Protein AF-A0A2K3M4E7-F1 (afdb_monomer_lite)

Structure (mmCIF, N/CA/C/O backbone):
data_AF-A0A2K3M4E7-F1
#
_entry.id   AF-A0A2K3M4E7-F1
#
loop_
_atom_site.group_PDB
_atom_site.id
_atom_site.type_symbol
_atom_site.label_atom_id
_atom_site.label_alt_id
_atom_site.label_comp_id
_atom_site.label_asym_id
_atom_site.label_entity_id
_atom_site.label_seq_id
_atom_site.pdbx_PDB_ins_code
_atom_site.Cartn_x
_atom_site.Cartn_y
_atom_site.Cartn_z
_atom_site.occupancy
_atom_site.B_iso_or_equiv
_atom_site.auth_seq_id
_atom_site.auth_comp_id
_atom_site.auth_asym_id
_atom_site.auth_atom_id
_atom_site.pdbx_PDB_model_num
ATOM 1 N N . ALA A 1 1 ? 10.862 -12.533 -20.900 1.00 83.69 1 ALA A N 1
ATOM 2 C CA . ALA A 1 1 ? 10.254 -11.642 -19.892 1.00 83.69 1 ALA A CA 1
ATOM 3 C C . ALA A 1 1 ? 10.791 -10.217 -20.028 1.00 83.69 1 ALA A C 1
ATOM 5 O O . ALA A 1 1 ? 9.998 -9.328 -20.303 1.00 83.69 1 ALA A O 1
ATOM 6 N N . GLU A 1 2 ? 12.114 -10.019 -19.972 1.00 90.56 2 GLU A N 1
ATOM 7 C CA . GLU A 1 2 ? 12.791 -8.711 -20.097 1.00 90.56 2 GLU A CA 1
ATOM 8 C C . GLU A 1 2 ? 12.299 -7.850 -21.271 1.00 90.56 2 GLU A C 1
ATOM 10 O O . GLU A 1 2 ? 11.886 -6.721 -21.060 1.00 90.56 2 GLU A O 1
ATOM 15 N N . LYS A 1 3 ? 12.214 -8.398 -22.494 1.00 94.38 3 LYS A N 1
ATOM 16 C CA . LYS A 1 3 ? 11.722 -7.659 -23.678 1.00 94.38 3 LYS A CA 1
ATOM 17 C C . LYS A 1 3 ? 10.288 -7.120 -23.540 1.00 94.38 3 LYS A C 1
ATOM 19 O O . LYS A 1 3 ? 9.933 -6.134 -24.177 1.00 94.38 3 LYS A O 1
ATOM 24 N N . ILE A 1 4 ? 9.442 -7.800 -22.767 1.00 95.06 4 ILE A N 1
ATOM 25 C CA . ILE A 1 4 ? 8.066 -7.352 -22.517 1.00 95.06 4 ILE A CA 1
ATOM 26 C C . ILE A 1 4 ? 8.085 -6.287 -21.418 1.00 95.06 4 ILE A C 1
ATOM 28 O O . ILE A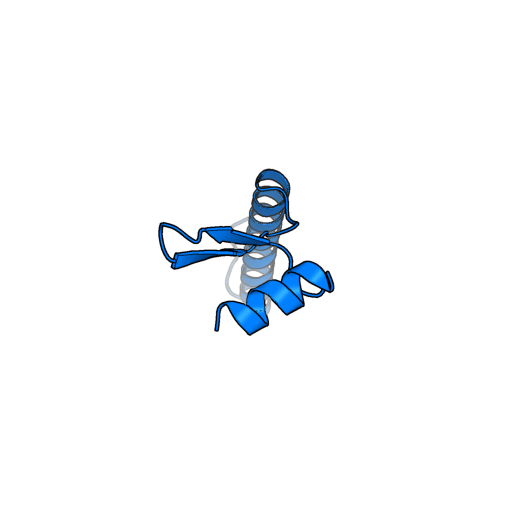 1 4 ? 7.451 -5.253 -21.583 1.00 95.06 4 ILE A O 1
ATOM 32 N N . ALA A 1 5 ? 8.855 -6.502 -20.347 1.00 93.56 5 ALA A N 1
ATOM 33 C CA . ALA A 1 5 ? 9.032 -5.529 -19.270 1.00 93.56 5 ALA A CA 1
ATOM 34 C C . ALA A 1 5 ? 9.624 -4.205 -19.774 1.00 93.56 5 ALA A C 1
ATOM 36 O O . ALA A 1 5 ? 9.065 -3.150 -19.501 1.00 93.56 5 ALA A O 1
ATOM 37 N N . SER A 1 6 ? 10.671 -4.252 -20.602 1.00 94.12 6 SER A N 1
ATOM 38 C CA . SER A 1 6 ? 11.292 -3.057 -21.179 1.00 94.12 6 SER A CA 1
ATOM 39 C C . SER A 1 6 ? 10.321 -2.274 -22.056 1.00 94.12 6 SER A C 1
ATOM 41 O O . SER A 1 6 ? 10.285 -1.049 -21.998 1.00 94.12 6 SER A O 1
ATOM 43 N N . ARG A 1 7 ? 9.477 -2.976 -22.821 1.00 97.00 7 ARG A N 1
ATOM 44 C CA . ARG A 1 7 ? 8.407 -2.352 -23.599 1.00 97.00 7 ARG A CA 1
ATOM 45 C C . ARG A 1 7 ? 7.352 -1.706 -22.701 1.00 97.00 7 ARG A C 1
ATOM 47 O O . ARG A 1 7 ? 6.914 -0.608 -23.008 1.00 97.00 7 ARG A O 1
ATOM 54 N N . MET A 1 8 ? 6.947 -2.359 -21.614 1.00 96.31 8 MET A N 1
ATOM 55 C CA . MET A 1 8 ? 5.956 -1.804 -20.684 1.00 96.31 8 MET A CA 1
ATOM 56 C C . MET A 1 8 ? 6.480 -0.570 -19.943 1.00 96.31 8 MET A C 1
ATOM 58 O O . MET A 1 8 ? 5.725 0.385 -19.791 1.00 96.31 8 MET A O 1
ATOM 62 N N . ILE A 1 9 ? 7.758 -0.568 -19.549 1.00 94.31 9 ILE A N 1
ATOM 63 C CA . ILE A 1 9 ? 8.424 0.594 -18.941 1.00 94.31 9 ILE A CA 1
ATOM 64 C C . ILE A 1 9 ? 8.545 1.734 -19.961 1.00 94.31 9 ILE A C 1
ATOM 66 O O . ILE A 1 9 ? 8.187 2.868 -19.666 1.00 94.31 9 ILE A O 1
ATOM 70 N N . TYR A 1 10 ? 8.963 1.435 -21.196 1.00 95.44 10 TYR A N 1
ATOM 71 C CA . TYR A 1 10 ? 9.056 2.433 -22.270 1.00 95.44 10 TYR A CA 1
ATOM 72 C C . TYR A 1 10 ? 7.698 3.049 -22.643 1.00 95.44 10 TYR A C 1
ATOM 74 O O . TYR A 1 10 ? 7.616 4.238 -22.938 1.00 95.44 10 TYR A O 1
ATOM 82 N N . GLU A 1 11 ? 6.630 2.247 -22.633 1.00 97.50 11 GLU A N 1
ATOM 83 C CA . GLU A 1 11 ? 5.253 2.696 -22.881 1.00 97.50 11 GLU A CA 1
ATOM 84 C C . GLU A 1 11 ? 4.621 3.409 -21.664 1.00 97.50 11 GLU A C 1
ATOM 86 O O . GLU A 1 11 ? 3.442 3.747 -21.720 1.00 97.50 11 GLU A O 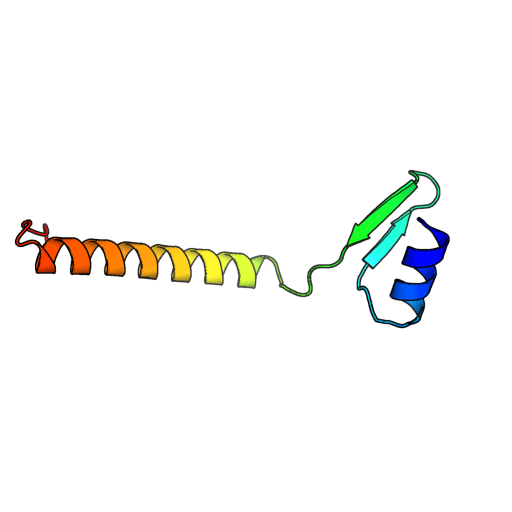1
ATOM 91 N N . ASP A 1 12 ? 5.365 3.614 -20.570 1.00 92.69 12 ASP A N 1
ATOM 92 C CA . ASP A 1 12 ? 4.897 4.179 -19.293 1.00 92.69 12 ASP A CA 1
ATOM 93 C C . ASP A 1 12 ? 3.730 3.414 -18.639 1.00 92.69 12 ASP A C 1
ATOM 95 O O . ASP A 1 12 ? 2.978 3.929 -17.814 1.00 92.69 12 ASP A O 1
ATOM 99 N N . ARG A 1 13 ? 3.568 2.138 -19.002 1.00 94.50 13 ARG A N 1
ATOM 100 C CA . ARG A 1 13 ? 2.522 1.239 -18.485 1.00 94.50 13 ARG A CA 1
ATOM 101 C C . ARG A 1 13 ? 2.968 0.461 -17.248 1.00 94.50 13 ARG A C 1
ATOM 103 O O . ARG A 1 13 ? 2.184 -0.303 -16.691 1.00 94.50 13 ARG A O 1
ATOM 110 N N . MET A 1 14 ? 4.232 0.606 -16.868 1.00 93.12 14 MET A N 1
ATOM 111 C CA . MET A 1 14 ? 4.875 -0.044 -15.733 1.00 93.12 14 MET A CA 1
ATOM 112 C C . MET A 1 14 ? 5.980 0.880 -15.223 1.00 93.12 14 MET A C 1
ATOM 114 O O . MET A 1 14 ? 6.885 1.206 -15.985 1.00 93.12 14 MET A O 1
ATOM 118 N N . LYS A 1 15 ? 5.909 1.294 -13.956 1.00 93.75 15 LYS A N 1
ATOM 119 C CA . LYS A 1 15 ? 6.961 2.087 -13.307 1.00 93.75 15 LYS A CA 1
ATOM 120 C C . LYS A 1 15 ? 8.032 1.154 -12.749 1.00 93.75 15 LYS A C 1
ATOM 122 O O . LYS A 1 15 ? 7.706 0.102 -12.193 1.00 93.75 15 LYS A O 1
ATOM 127 N N . GLY A 1 16 ? 9.295 1.498 -12.958 1.00 92.88 16 GLY A N 1
ATOM 128 C CA . GLY A 1 16 ? 10.412 0.645 -12.581 1.00 92.88 16 GLY A CA 1
ATOM 129 C C . GLY A 1 16 ? 11.607 0.714 -13.524 1.00 92.88 16 GLY A C 1
ATOM 130 O O . GLY A 1 16 ? 11.626 1.445 -14.517 1.00 92.88 16 GLY A O 1
ATOM 131 N N . SER A 1 17 ? 12.606 -0.114 -13.230 1.00 94.19 17 SER A N 1
ATOM 132 C CA . SER A 1 17 ? 13.859 -0.218 -13.979 1.00 94.19 17 SER A CA 1
ATOM 133 C C . SER A 1 17 ? 14.342 -1.668 -14.098 1.00 94.19 17 SER A C 1
ATOM 135 O O . SER A 1 17 ? 13.907 -2.556 -13.362 1.00 94.19 17 SER A O 1
ATOM 137 N N . ILE A 1 18 ? 15.218 -1.927 -15.074 1.00 95.06 18 ILE A N 1
ATOM 138 C CA . ILE A 1 18 ? 15.803 -3.250 -15.330 1.00 95.06 18 ILE A CA 1
ATOM 139 C C . 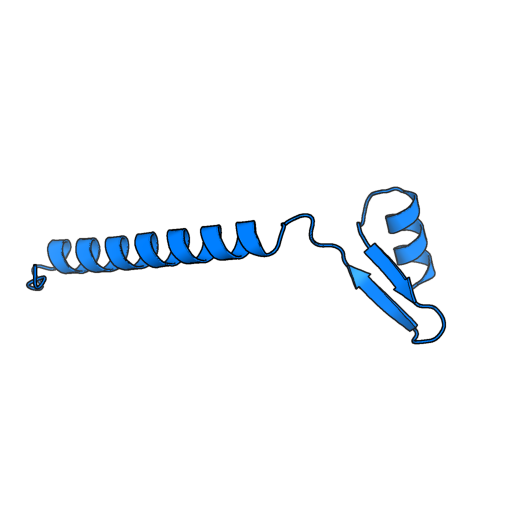ILE A 1 18 ? 17.303 -3.178 -15.049 1.00 95.06 18 ILE A C 1
ATOM 141 O O . ILE A 1 18 ? 18.012 -2.427 -15.720 1.00 95.06 18 ILE A O 1
ATOM 145 N N . ASP A 1 19 ? 17.779 -3.996 -14.111 1.00 95.19 19 ASP A N 1
ATOM 146 C CA . ASP A 1 19 ? 19.198 -4.300 -13.948 1.00 95.19 19 ASP A CA 1
ATOM 147 C C . ASP A 1 19 ? 19.555 -5.498 -14.837 1.00 95.19 19 ASP A C 1
AT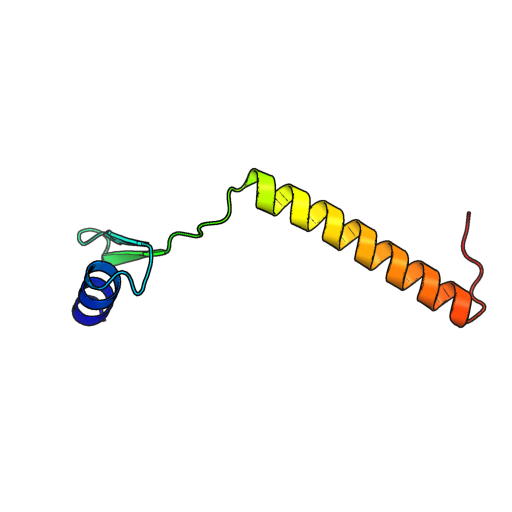OM 149 O O . ASP A 1 19 ? 19.144 -6.637 -14.598 1.00 95.19 19 ASP A O 1
ATOM 153 N N . GLN A 1 20 ? 20.317 -5.237 -15.897 1.00 90.75 20 GLN A N 1
ATOM 154 C CA . GLN A 1 20 ? 20.714 -6.258 -16.862 1.00 90.75 20 GLN A CA 1
ATOM 155 C C . GLN A 1 20 ? 21.915 -7.103 -16.397 1.00 90.75 20 GLN A C 1
ATOM 157 O O . GLN A 1 20 ? 22.114 -8.199 -16.919 1.00 90.75 20 GLN A O 1
ATOM 162 N N . VAL A 1 21 ? 22.710 -6.624 -15.433 1.00 95.31 21 VAL A N 1
ATOM 163 C CA . VAL A 1 21 ? 23.856 -7.367 -14.883 1.00 95.31 21 VAL A CA 1
ATOM 164 C C . VAL A 1 21 ? 23.361 -8.434 -13.914 1.00 95.31 21 VAL A C 1
ATOM 166 O O . VAL A 1 21 ? 23.785 -9.586 -13.997 1.00 95.31 21 VAL A O 1
ATOM 169 N N . GLU A 1 22 ? 22.430 -8.063 -13.037 1.00 93.56 22 GLU A N 1
ATOM 170 C CA . GLU A 1 22 ? 21.846 -8.969 -12.042 1.00 93.56 22 GLU A CA 1
ATOM 171 C C . GLU A 1 22 ? 20.598 -9.707 -12.554 1.00 93.56 22 GLU A C 1
ATOM 173 O O . GLU A 1 22 ? 20.122 -10.646 -11.916 1.00 93.56 22 GLU A O 1
ATOM 178 N N . ALA A 1 23 ? 20.087 -9.323 -13.730 1.00 91.12 23 ALA A N 1
ATOM 179 C CA . ALA A 1 23 ? 18.840 -9.821 -14.316 1.00 91.12 23 ALA A CA 1
ATOM 180 C C . ALA A 1 23 ? 17.616 -9.622 -13.393 1.00 91.12 23 ALA A C 1
ATOM 182 O O . ALA A 1 23 ? 16.724 -10.475 -13.326 1.00 91.12 23 ALA A O 1
ATOM 183 N N . ILE A 1 24 ? 17.567 -8.476 -12.702 1.00 94.69 24 ILE A N 1
ATOM 184 C CA . ILE A 1 24 ? 16.516 -8.084 -11.751 1.00 94.69 24 ILE A CA 1
ATOM 185 C C . ILE A 1 24 ? 15.665 -6.953 -12.340 1.00 94.69 24 ILE A C 1
ATOM 187 O O . ILE A 1 24 ? 16.149 -6.084 -13.061 1.00 94.69 24 ILE A O 1
ATOM 191 N N . ILE A 1 25 ? 14.366 -6.962 -12.030 1.00 93.25 25 ILE A N 1
ATOM 192 C CA . ILE A 1 25 ? 13.445 -5.864 -12.344 1.00 93.25 25 ILE A CA 1
ATOM 193 C C . ILE A 1 25 ? 13.045 -5.203 -11.026 1.00 93.25 25 ILE A C 1
ATOM 195 O O . ILE A 1 25 ? 12.474 -5.863 -10.156 1.00 93.25 25 ILE A O 1
ATOM 199 N N . HIS A 1 26 ? 13.327 -3.910 -10.899 1.00 92.94 26 HIS A N 1
ATOM 200 C CA . HIS A 1 26 ? 12.853 -3.080 -9.799 1.00 92.94 26 HIS A CA 1
ATOM 201 C C . HIS A 1 26 ? 11.521 -2.461 -10.202 1.00 92.94 26 HIS A C 1
ATOM 203 O O . HIS A 1 26 ? 11.432 -1.839 -11.257 1.00 92.94 26 HIS A O 1
ATOM 209 N N . PHE A 1 27 ? 10.493 -2.646 -9.381 1.00 93.31 27 PHE A N 1
ATOM 210 C CA . PHE A 1 27 ? 9.215 -1.965 -9.550 1.00 93.31 27 PHE A CA 1
ATOM 211 C C . PHE A 1 27 ? 9.186 -0.766 -8.621 1.00 93.31 27 PHE A C 1
ATOM 213 O O . PHE A 1 27 ? 9.456 -0.916 -7.428 1.00 93.31 27 PHE A O 1
ATOM 220 N N . ASP A 1 28 ? 8.848 0.390 -9.175 1.00 88.94 28 ASP A N 1
ATOM 221 C CA . ASP A 1 28 ? 8.676 1.587 -8.369 1.00 88.94 28 ASP A CA 1
ATOM 222 C C . ASP A 1 28 ? 7.269 1.575 -7.765 1.00 88.94 28 ASP A C 1
ATOM 224 O O . ASP A 1 28 ? 6.286 1.238 -8.434 1.00 88.94 28 ASP A O 1
ATOM 228 N N . ASP A 1 29 ? 7.190 1.926 -6.487 1.00 82.25 29 ASP A N 1
ATOM 229 C CA . ASP A 1 29 ? 5.944 2.271 -5.815 1.00 82.25 29 ASP A CA 1
ATOM 230 C C . ASP A 1 29 ? 5.910 3.798 -5.723 1.00 82.25 29 ASP A C 1
ATOM 232 O O . ASP A 1 29 ? 6.834 4.407 -5.183 1.00 82.25 29 ASP A O 1
ATOM 236 N N . ASP A 1 30 ? 4.865 4.420 -6.270 1.00 77.00 30 ASP A N 1
ATOM 237 C CA . ASP A 1 30 ? 4.698 5.879 -6.233 1.00 77.00 30 ASP A CA 1
ATOM 238 C C . ASP A 1 30 ? 4.401 6.387 -4.806 1.00 77.00 30 ASP A C 1
ATOM 240 O O . ASP A 1 30 ? 4.333 7.595 -4.567 1.00 77.00 30 ASP A O 1
ATOM 244 N N . THR A 1 31 ? 4.200 5.481 -3.844 1.00 78.75 31 THR A N 1
ATOM 245 C CA . THR A 1 31 ? 3.904 5.833 -2.458 1.00 78.75 31 THR A CA 1
ATOM 246 C C . THR A 1 31 ? 5.185 6.140 -1.685 1.00 78.75 31 THR A C 1
ATOM 248 O O . THR A 1 31 ? 5.994 5.254 -1.411 1.00 78.75 31 THR A O 1
ATOM 251 N N . GLU A 1 32 ? 5.340 7.390 -1.247 1.00 87.19 32 GLU A N 1
ATOM 252 C CA . GLU A 1 32 ? 6.415 7.772 -0.328 1.00 87.19 32 GLU A CA 1
ATOM 253 C C . GLU A 1 32 ? 6.354 6.943 0.968 1.00 87.19 32 GLU A C 1
ATOM 255 O O . GLU A 1 32 ? 5.288 6.770 1.566 1.00 87.19 32 GLU A O 1
ATOM 260 N N . GLU A 1 33 ? 7.506 6.464 1.450 1.00 88.81 33 GLU A N 1
ATOM 261 C CA . GLU A 1 33 ? 7.578 5.561 2.610 1.00 88.81 33 GLU A CA 1
ATOM 262 C C . GLU A 1 33 ? 6.921 6.146 3.871 1.00 88.81 33 GLU A C 1
ATOM 264 O O 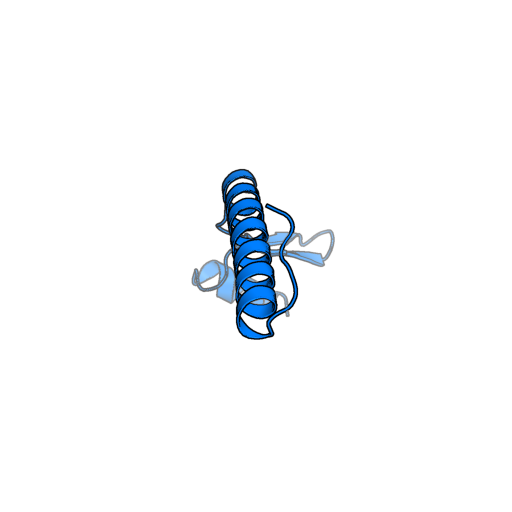. GLU A 1 33 ? 6.224 5.435 4.597 1.00 88.81 33 GLU A O 1
ATOM 269 N N . LEU A 1 34 ? 7.091 7.452 4.109 1.00 92.88 34 LEU A N 1
ATOM 270 C CA . LEU A 1 34 ? 6.466 8.148 5.238 1.00 92.88 34 LEU A CA 1
ATOM 271 C C . LEU A 1 34 ? 4.943 8.217 5.095 1.00 92.88 34 LEU A C 1
ATOM 273 O O . LEU A 1 34 ? 4.228 7.951 6.057 1.00 92.88 34 LEU A O 1
ATOM 277 N N . GLN A 1 35 ? 4.435 8.482 3.889 1.00 92.69 35 GLN A N 1
ATOM 278 C CA . GLN A 1 35 ? 2.993 8.480 3.637 1.00 92.69 35 GLN A CA 1
ATOM 279 C C . GLN A 1 35 ? 2.401 7.082 3.840 1.00 92.69 35 GLN A C 1
ATOM 281 O O . GLN A 1 35 ? 1.324 6.934 4.418 1.00 92.69 35 GLN A O 1
ATOM 286 N N . ARG A 1 36 ? 3.118 6.036 3.411 1.00 92.50 36 ARG A N 1
ATOM 287 C CA . ARG A 1 36 ? 2.722 4.645 3.653 1.00 92.50 36 ARG A CA 1
ATOM 288 C C . ARG A 1 36 ? 2.690 4.320 5.146 1.00 92.50 36 ARG A C 1
ATOM 290 O O . ARG A 1 36 ? 1.775 3.630 5.597 1.00 92.50 36 ARG A O 1
ATOM 297 N N . TRP A 1 37 ? 3.661 4.808 5.913 1.00 95.81 37 TRP A N 1
ATOM 298 C CA . TRP A 1 37 ? 3.680 4.646 7.365 1.00 95.81 37 TRP A CA 1
ATOM 299 C C . TRP A 1 37 ? 2.478 5.329 8.031 1.00 95.81 37 TRP A C 1
ATOM 301 O O . TRP A 1 37 ? 1.778 4.690 8.820 1.00 95.81 37 TRP A O 1
ATOM 311 N N . ASP A 1 38 ? 2.164 6.567 7.648 1.00 96.50 38 ASP A N 1
ATOM 312 C CA . ASP A 1 38 ? 0.991 7.284 8.161 1.00 96.50 38 ASP A CA 1
ATOM 313 C C . ASP A 1 38 ? -0.312 6.534 7.847 1.00 96.50 38 ASP A C 1
ATOM 315 O O . ASP A 1 38 ? -1.164 6.350 8.721 1.00 96.50 38 ASP A O 1
ATOM 319 N N . GLN A 1 39 ? -0.452 6.014 6.624 1.00 96.38 39 GLN A N 1
ATOM 320 C CA . GLN A 1 39 ? -1.603 5.193 6.236 1.00 96.38 39 GLN A CA 1
ATOM 321 C C . GLN A 1 39 ? -1.720 3.918 7.080 1.00 96.38 39 GLN A C 1
ATOM 323 O O . GLN A 1 39 ? -2.830 3.520 7.439 1.00 96.38 39 GLN A O 1
ATOM 328 N N . GLN A 1 40 ? -0.599 3.282 7.435 1.00 97.38 40 GLN A N 1
ATOM 329 C CA . GLN A 1 40 ? -0.603 2.112 8.316 1.00 97.38 40 GLN A CA 1
ATOM 330 C C . GLN A 1 40 ? -1.052 2.462 9.737 1.00 97.38 40 GLN A C 1
ATOM 332 O O . GLN A 1 40 ? -1.829 1.706 10.322 1.00 97.38 40 GLN A O 1
ATOM 337 N N . ILE A 1 41 ? -0.620 3.607 10.280 1.00 98.19 41 ILE A N 1
ATOM 338 C CA . ILE A 1 41 ? -1.086 4.092 11.587 1.00 98.19 41 ILE A CA 1
ATOM 339 C C . ILE A 1 41 ? -2.600 4.316 11.552 1.00 98.19 41 ILE A C 1
ATOM 341 O O . ILE A 1 41 ? -3.319 3.817 12.419 1.00 98.19 41 ILE A O 1
ATOM 345 N N . VAL A 1 42 ? -3.098 5.022 10.533 1.00 98.19 42 VAL A N 1
ATOM 346 C CA . VAL A 1 42 ? -4.536 5.283 10.370 1.00 98.19 42 VAL A CA 1
ATOM 347 C C . VAL A 1 42 ? -5.317 3.974 10.248 1.00 98.19 42 VAL A C 1
ATOM 349 O O . VAL A 1 42 ? -6.325 3.795 10.932 1.00 98.19 42 VAL A O 1
ATOM 352 N N . GLY A 1 43 ? -4.834 3.036 9.430 1.00 98.19 43 GLY A N 1
ATOM 353 C CA . GLY A 1 43 ? -5.456 1.725 9.251 1.00 98.19 43 GLY A CA 1
ATOM 354 C C . GLY A 1 43 ? -5.522 0.915 10.546 1.00 98.19 43 GLY A C 1
ATOM 355 O O . GLY A 1 43 ? -6.552 0.308 10.836 1.00 98.19 43 GLY A O 1
ATOM 356 N N . LEU A 1 44 ? -4.465 0.950 11.362 1.00 98.44 44 LEU A N 1
ATOM 357 C CA . LEU A 1 44 ? -4.445 0.295 12.670 1.00 98.44 44 LEU A CA 1
ATOM 358 C C . LEU A 1 44 ? -5.478 0.907 13.624 1.00 98.44 44 LEU A C 1
ATOM 360 O O . LEU A 1 44 ? -6.231 0.173 14.263 1.00 98.44 44 LEU A O 1
ATOM 364 N N . C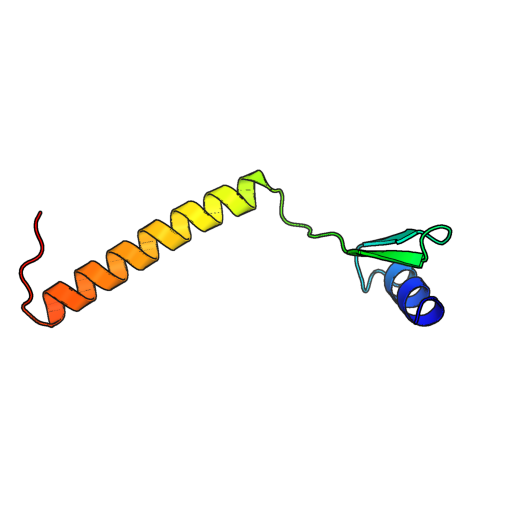YS A 1 45 ? -5.533 2.237 13.703 1.00 98.31 45 CYS A N 1
ATOM 365 C CA . CYS A 1 45 ? -6.506 2.941 14.537 1.00 98.31 45 CYS A CA 1
ATOM 366 C C . CYS A 1 45 ? -7.945 2.627 14.111 1.00 98.31 45 CYS A C 1
ATOM 368 O O . CYS A 1 45 ? -8.796 2.372 14.962 1.00 98.31 45 CYS A O 1
ATOM 370 N N . GLN A 1 46 ? -8.214 2.585 12.803 1.00 98.44 46 GLN A N 1
ATOM 371 C CA . GLN A 1 46 ? -9.532 2.222 12.290 1.00 98.44 46 GLN A CA 1
ATOM 372 C C . GLN A 1 46 ? -9.893 0.776 12.643 1.00 98.44 46 GLN A C 1
ATOM 374 O O . GLN A 1 46 ? -10.981 0.529 13.156 1.00 98.44 46 GLN A O 1
ATOM 379 N N . ALA A 1 47 ? -8.969 -0.167 12.449 1.00 98.25 47 ALA A N 1
ATOM 380 C CA . ALA A 1 47 ? -9.196 -1.566 12.793 1.00 98.25 47 ALA A CA 1
ATOM 381 C C . ALA A 1 47 ? -9.474 -1.750 14.293 1.00 98.25 47 ALA A C 1
ATOM 383 O O . ALA A 1 47 ? -10.343 -2.535 14.672 1.00 98.25 47 ALA A O 1
ATOM 384 N N . LEU A 1 48 ? -8.770 -1.007 15.153 1.00 97.31 48 LEU A N 1
ATOM 385 C CA . LEU A 1 48 ? -9.033 -1.010 16.590 1.00 97.31 48 LEU A CA 1
ATOM 386 C C . LEU A 1 48 ? -10.448 -0.503 16.897 1.00 97.31 48 LEU A C 1
ATOM 388 O O . LEU A 1 48 ? -11.173 -1.160 17.643 1.00 97.31 48 LEU A O 1
ATOM 392 N N . ASN A 1 49 ? -10.859 0.614 16.296 1.00 96.31 49 ASN A N 1
ATOM 393 C CA . ASN A 1 49 ? -12.210 1.152 16.468 1.00 96.31 49 ASN A CA 1
ATOM 394 C C . ASN A 1 49 ? -13.281 0.145 16.026 1.00 96.31 49 ASN A C 1
ATOM 396 O O . ASN A 1 49 ? -14.232 -0.100 16.766 1.00 96.31 49 ASN A O 1
ATOM 400 N N . ASP A 1 50 ? -13.090 -0.517 14.884 1.00 97.38 50 ASP A N 1
ATOM 401 C CA . ASP A 1 50 ? -14.030 -1.521 14.375 1.00 97.38 50 ASP A CA 1
ATOM 402 C C . ASP A 1 50 ? -14.179 -2.713 15.342 1.00 97.38 50 ASP A C 1
ATOM 404 O O . ASP A 1 50 ? -15.277 -3.256 15.526 1.00 97.38 50 ASP A O 1
ATOM 408 N N . VAL A 1 51 ? -13.083 -3.121 15.996 1.00 96.19 51 VAL A N 1
ATOM 409 C CA . VAL A 1 51 ? -13.100 -4.162 17.036 1.00 96.19 51 VAL A CA 1
ATOM 410 C C . VAL A 1 51 ? -13.886 -3.695 18.260 1.00 96.19 51 VAL A C 1
ATOM 412 O O . VAL A 1 51 ? -14.754 -4.437 18.729 1.00 96.19 51 VAL A O 1
ATOM 415 N N . LEU A 1 52 ? -13.630 -2.482 18.757 1.00 95.31 52 LEU A N 1
ATOM 416 C CA . LEU A 1 52 ? -14.332 -1.916 19.915 1.00 95.31 52 LEU A CA 1
ATOM 417 C C . LEU A 1 52 ? -15.839 -1.786 19.647 1.00 95.31 52 LEU A C 1
ATOM 419 O O . LEU A 1 52 ? -16.653 -2.216 20.467 1.00 95.31 52 LEU A O 1
ATOM 423 N N . ASP A 1 53 ? -16.219 -1.309 18.463 1.00 95.25 53 ASP A N 1
ATOM 424 C CA . ASP A 1 53 ? -17.616 -1.217 18.032 1.00 95.25 53 ASP A CA 1
ATOM 425 C C . ASP A 1 53 ? -18.281 -2.598 17.939 1.00 95.25 53 ASP A C 1
ATOM 427 O O . ASP A 1 53 ? -19.443 -2.779 18.320 1.00 95.25 53 ASP A O 1
ATOM 431 N N . SER A 1 54 ? -17.557 -3.604 17.442 1.00 96.25 54 SER A N 1
ATOM 432 C CA . SER A 1 54 ? -18.033 -4.991 17.368 1.00 96.25 54 SER A CA 1
ATOM 433 C C . SER A 1 54 ? -18.235 -5.602 18.757 1.00 96.25 54 SER A C 1
ATOM 435 O O . SER A 1 54 ? -19.229 -6.295 18.992 1.00 96.25 54 SER A O 1
ATOM 437 N N . MET A 1 55 ? -17.327 -5.322 19.695 1.00 95.19 55 MET A N 1
ATOM 438 C CA . MET A 1 55 ? -17.447 -5.737 21.094 1.00 95.19 55 MET A CA 1
ATOM 439 C C . MET A 1 55 ? -18.670 -5.100 21.755 1.00 95.19 55 MET A C 1
ATOM 441 O O . MET A 1 55 ? -19.492 -5.822 22.326 1.00 95.19 55 MET A O 1
ATOM 445 N N . ALA A 1 56 ? -18.847 -3.786 21.595 1.00 93.44 56 ALA A N 1
ATOM 446 C CA . ALA A 1 56 ? -19.992 -3.054 22.128 1.00 93.44 56 ALA A CA 1
ATOM 447 C C . ALA A 1 56 ? -21.325 -3.596 21.580 1.00 93.44 56 ALA A C 1
ATOM 449 O O . ALA A 1 56 ? -22.243 -3.881 22.351 1.00 93.44 56 ALA A O 1
ATOM 450 N N . LYS A 1 57 ? -21.417 -3.847 20.264 1.00 94.75 57 LYS A N 1
ATOM 451 C CA . LYS A 1 57 ? -22.602 -4.464 19.627 1.00 94.75 57 LYS A CA 1
ATOM 452 C C . LYS A 1 57 ? -22.925 -5.856 20.172 1.00 94.75 57 LYS A C 1
ATOM 454 O O . LYS A 1 57 ? -24.087 -6.250 20.190 1.00 94.75 57 LYS A O 1
ATOM 459 N N . LYS A 1 58 ? -21.910 -6.607 20.604 1.00 95.94 58 LYS A N 1
ATOM 460 C CA . LYS A 1 58 ? -22.058 -7.947 21.192 1.00 95.94 58 LYS A CA 1
ATOM 461 C C . LYS A 1 58 ? -22.305 -7.922 22.704 1.00 95.94 58 LYS A C 1
ATOM 463 O O . LYS A 1 58 ? -22.393 -8.988 23.306 1.00 95.94 58 LYS A O 1
ATOM 468 N N . GLY A 1 59 ? -22.410 -6.741 23.318 1.00 91.94 59 GLY A N 1
ATOM 469 C CA . GLY A 1 59 ? -22.582 -6.597 24.765 1.00 91.94 59 GLY A CA 1
ATOM 470 C C . GLY A 1 59 ? -21.346 -7.006 25.571 1.00 91.94 59 GLY A C 1
ATOM 471 O O . GLY A 1 59 ? -21.460 -7.282 26.763 1.00 91.94 59 GLY A O 1
ATOM 472 N N . ILE A 1 60 ? -20.173 -7.074 24.932 1.00 93.12 60 ILE A N 1
ATOM 473 C CA . ILE A 1 60 ? -18.904 -7.312 25.620 1.00 93.12 60 ILE A CA 1
ATOM 474 C C . ILE A 1 60 ? -18.476 -5.978 26.247 1.00 93.12 60 ILE A C 1
ATOM 476 O O . ILE A 1 60 ? -18.422 -4.976 25.530 1.00 93.12 60 ILE A O 1
ATOM 480 N N . PRO A 1 61 ? -18.173 -5.930 27.556 1.00 87.12 61 PRO A N 1
ATOM 481 C CA . PRO A 1 61 ? -17.743 -4.698 28.202 1.00 87.12 61 PRO A CA 1
ATOM 482 C C . PRO A 1 61 ? -16.428 -4.213 27.586 1.00 87.12 61 PRO A C 1
ATOM 484 O O . PRO A 1 61 ? -15.439 -4.947 27.545 1.00 87.12 61 PRO A O 1
ATOM 487 N N . VAL A 1 62 ? -16.434 -2.972 27.108 1.00 82.88 62 VAL A N 1
ATOM 488 C CA . VAL A 1 62 ? -15.243 -2.293 26.598 1.00 82.88 62 VAL A CA 1
ATOM 489 C C . VAL A 1 62 ? -14.624 -1.505 27.756 1.00 82.88 62 VAL A C 1
ATOM 491 O O . VAL A 1 62 ? -15.316 -0.657 28.323 1.00 82.88 62 VAL A O 1
ATOM 494 N N . PRO A 1 63 ? -13.368 -1.783 28.152 1.00 71.81 63 PRO A N 1
ATOM 495 C CA . PRO A 1 63 ? -12.669 -0.949 29.117 1.00 71.81 63 PRO A CA 1
ATOM 496 C C . PRO A 1 63 ? -12.392 0.412 28.464 1.00 71.81 63 PRO A C 1
ATOM 498 O O . PRO A 1 63 ? -11.624 0.496 27.507 1.00 71.81 63 PRO A O 1
ATOM 501 N N . VAL A 1 64 ? -13.086 1.439 28.954 1.00 63.03 64 VAL A N 1
ATOM 502 C CA . VAL A 1 64 ? -12.842 2.860 28.657 1.00 63.03 64 VAL A CA 1
ATOM 503 C C . VAL A 1 64 ? -11.813 3.435 29.613 1.00 63.03 64 VAL A C 1
ATOM 505 O O . VAL A 1 64 ? -11.875 3.085 30.814 1.00 63.03 64 VAL A O 1
#

Sequence (64 aa):
AEKIASRMIYEDRMKGSIDQVEAIIHFDDDTEELQRWDQQIVGLCQALNDVLDSMAKKGIPVPV

pLDDT: mean 92.6, std 6.43, range [63.03, 98.44]

Organism: Trifolium pratense (NCBI:txid57577)

Foldseek 3Di:
DVVVVVVCVVVVVFAWDADPVVRDTGGDDPDDPVNVVVVVVVVVVVVVVVVQVVCVVVVNDDDD

Radius of gyration: 21.5 Å; chains: 1; bounding box: 46×20×53 Å

Secondary structure (DSSP, 8-state):
-HHHHHHHHHTTSS-EEEETTTTEEEEPP-S-HHHHHHHHHHHHHHHHHHHHHHHHHTTPPP--

InterPro domains:
  IPR000717 Proteasome component (PCI) domain [PF01399] (1-28)
  IPR036388 Winged helix-like DNA-binding domain superfamily [G3DSA:1.10.10.10] (1-36)
  IPR036390 Winged helix DNA-binding domain superfamily [SSF46785] (1-33)
  IPR040134 26S Proteasome non-ATPase regulatory subunit 12/COP9 signalosome complex subunit 4 [PTHR10855] (1-58)